Protein AF-A0A420H9B4-F1 (afdb_monomer_lite)

Radius of gyration: 35.91 Å; chains: 1; bounding box: 76×55×101 Å

Foldseek 3Di:
DDDDPPPPDDPDDPPPPPVPDDPLLADQDPVSLVVLVVVLVVQPDPPDDDDPVSVVSVVNSVRNVVNNVVVVVVVVVVVVVVVVVVVVVVVVVVVVPDDLDDDDDQDPVNVVVVVVCVVCVVVVVVVVVVVVVVVVVVVVVVVVVVVVVVVQLVCVVVVNDAFDWDDDVPDDIDGDPHD

Sequence (179 aa):
KIDERLAKSITPPPSEGLLSSSPINTPVTLRQIWKVGSSIESIVRPGVTLTPDTVRDINRFIKGGISNTAELIQVKRDLRRTKYAERIQKTRRALKNRPLKSGGVLTVAEGRKMVKQVEDQPVEKARRLVEVADLKLRNSYKRWFFGAAKEARKWRCKGKLSPAAVFEAGKECRLLKRF

pLDDT: mean 78.3, std 14.61, range [41.44, 96.5]

Organism: NCBI:txid212602

Structure (mmCIF, N/CA/C/O backbone):
data_AF-A0A420H9B4-F1
#
_entry.id   AF-A0A420H9B4-F1
#
loop_
_atom_site.group_PDB
_atom_site.id
_atom_site.type_symbol
_atom_site.label_atom_id
_atom_site.label_alt_id
_atom_site.label_comp_id
_atom_site.label_asym_id
_atom_site.label_entity_id
_atom_site.label_seq_id
_atom_site.pdbx_PDB_ins_code
_atom_site.Cartn_x
_atom_site.Cartn_y
_atom_site.Cartn_z
_atom_site.occupancy
_atom_site.B_iso_or_equiv
_atom_site.auth_seq_id
_atom_site.auth_comp_id
_atom_site.auth_asym_id
_atom_site.auth_atom_id
_atom_site.pdbx_PDB_model_num
ATOM 1 N N . LYS A 1 1 ? -17.628 12.819 -46.869 1.00 42.06 1 LYS A N 1
ATOM 2 C CA . LYS A 1 1 ? -16.179 13.065 -47.068 1.00 42.06 1 LYS A CA 1
ATOM 3 C C . LYS A 1 1 ? -15.479 12.953 -45.721 1.00 42.06 1 LYS A C 1
ATOM 5 O O . LYS A 1 1 ? -15.182 13.945 -45.072 1.00 42.06 1 LYS A O 1
ATOM 10 N N . ILE A 1 2 ? -15.347 11.717 -45.271 1.00 44.19 2 ILE A N 1
ATOM 11 C CA . ILE A 1 2 ? -14.467 11.280 -44.191 1.00 44.19 2 ILE A CA 1
ATOM 12 C C . ILE A 1 2 ? -13.375 10.532 -44.961 1.00 44.19 2 ILE A C 1
ATOM 14 O O . ILE A 1 2 ? -13.753 9.870 -45.921 1.00 44.19 2 ILE A O 1
ATOM 18 N N . ASP A 1 3 ? -12.098 10.768 -44.649 1.00 45.97 3 ASP A N 1
ATOM 19 C CA . ASP A 1 3 ? -10.927 9.912 -44.977 1.00 45.97 3 ASP A CA 1
ATOM 20 C C . ASP A 1 3 ? -9.642 10.692 -45.314 1.00 45.97 3 ASP A C 1
ATOM 22 O O . ASP A 1 3 ? -8.913 10.346 -46.232 1.00 45.97 3 ASP A O 1
ATOM 26 N N . GLU A 1 4 ? -9.289 11.721 -44.533 1.00 50.66 4 GLU A N 1
ATOM 27 C CA . GLU A 1 4 ? -7.943 12.334 -44.632 1.00 50.66 4 GLU A CA 1
ATOM 28 C C . GLU A 1 4 ? -7.235 12.549 -43.280 1.00 50.66 4 GLU A C 1
ATOM 30 O O . GLU A 1 4 ? -6.197 13.201 -43.205 1.00 50.66 4 GLU A O 1
ATOM 35 N N . ARG A 1 5 ? -7.738 11.980 -42.173 1.00 48.19 5 ARG A N 1
ATOM 36 C CA . ARG A 1 5 ? -7.145 12.191 -40.829 1.00 48.19 5 ARG A CA 1
ATOM 37 C C . ARG A 1 5 ? -6.577 10.950 -40.132 1.00 48.19 5 ARG A C 1
ATOM 39 O O . ARG A 1 5 ? -6.242 11.035 -38.956 1.00 48.19 5 ARG A O 1
ATOM 46 N N . LEU A 1 6 ? -6.391 9.833 -40.838 1.00 49.16 6 LEU A N 1
ATOM 47 C CA . LEU A 1 6 ? -5.828 8.593 -40.267 1.00 49.16 6 LEU A CA 1
ATOM 48 C C . LEU A 1 6 ? -4.412 8.228 -40.753 1.00 49.16 6 LEU A C 1
ATOM 50 O O . LEU A 1 6 ? -3.916 7.155 -40.431 1.00 49.16 6 LEU A O 1
ATOM 54 N N . ALA A 1 7 ? -3.711 9.115 -41.464 1.00 47.78 7 ALA A N 1
ATOM 55 C CA . ALA A 1 7 ? -2.423 8.791 -42.092 1.00 47.78 7 ALA A CA 1
ATOM 56 C C . ALA A 1 7 ? -1.172 9.342 -41.368 1.00 47.78 7 ALA A C 1
ATOM 58 O O . ALA A 1 7 ? -0.172 9.634 -42.019 1.00 47.78 7 ALA A O 1
ATOM 59 N N . LYS A 1 8 ? -1.187 9.519 -40.037 1.00 54.16 8 LYS A N 1
ATOM 60 C CA . LYS A 1 8 ? 0.014 9.936 -39.272 1.00 54.16 8 LYS A CA 1
ATOM 61 C C . LYS A 1 8 ? 0.135 9.255 -37.903 1.00 54.16 8 LYS A C 1
ATOM 63 O O . LYS A 1 8 ? 0.148 9.910 -36.869 1.00 54.16 8 LYS A O 1
ATOM 68 N N . SER A 1 9 ? 0.273 7.932 -37.903 1.00 52.03 9 SER A N 1
ATOM 69 C CA . SER A 1 9 ? 1.010 7.208 -36.855 1.00 52.03 9 SER A CA 1
ATOM 70 C C . SER A 1 9 ? 1.470 5.852 -37.390 1.00 52.03 9 SER A C 1
ATOM 72 O O . SER A 1 9 ? 1.011 4.800 -36.954 1.00 52.03 9 SER A O 1
ATOM 74 N N . ILE A 1 10 ? 2.355 5.872 -38.381 1.00 49.91 10 ILE A N 1
ATOM 75 C CA . ILE A 1 10 ? 3.109 4.679 -38.757 1.00 49.91 10 ILE A CA 1
ATOM 76 C C . ILE A 1 10 ? 4.481 4.870 -38.126 1.00 49.91 10 ILE A C 1
ATOM 78 O O . ILE A 1 10 ? 5.348 5.542 -38.679 1.00 49.91 10 ILE A O 1
ATOM 82 N N . THR A 1 11 ? 4.656 4.347 -36.914 1.00 51.22 11 THR A N 1
ATOM 83 C CA . THR A 1 11 ? 5.992 3.950 -36.465 1.00 51.22 11 THR A CA 1
ATOM 84 C C . THR A 1 11 ? 6.566 3.080 -37.583 1.00 51.22 11 THR A C 1
ATOM 86 O O . THR A 1 11 ? 5.881 2.136 -37.987 1.00 51.22 11 THR A O 1
ATOM 89 N N . PRO A 1 12 ? 7.747 3.398 -38.142 1.00 55.12 12 PRO A N 1
ATOM 90 C CA . PRO A 1 12 ? 8.303 2.583 -39.210 1.00 55.12 12 PRO A CA 1
ATOM 91 C C . PRO A 1 12 ? 8.410 1.130 -38.716 1.00 55.12 12 PRO A C 1
ATOM 93 O O . PRO A 1 12 ? 8.758 0.921 -37.545 1.00 55.12 12 PRO A O 1
ATOM 96 N N . PRO A 1 13 ? 8.083 0.129 -39.554 1.00 53.06 13 PRO A N 1
ATOM 97 C CA . PRO A 1 13 ? 8.352 -1.261 -39.211 1.00 53.06 13 PRO A CA 1
ATOM 98 C C . PRO A 1 13 ? 9.852 -1.403 -38.905 1.00 53.06 13 PRO A C 1
ATOM 100 O O . PRO A 1 13 ? 10.661 -0.665 -39.481 1.00 53.06 13 PRO A O 1
ATOM 103 N N . PRO A 1 14 ? 10.248 -2.293 -37.977 1.00 46.28 14 PRO A N 1
ATOM 104 C CA . PRO A 1 14 ? 11.659 -2.502 -37.691 1.00 46.28 14 PRO A CA 1
ATOM 105 C C . PRO A 1 14 ? 12.347 -2.889 -39.001 1.00 46.28 14 PRO A C 1
ATOM 107 O O . PRO A 1 14 ? 11.968 -3.867 -39.637 1.00 46.28 14 PRO A O 1
ATOM 110 N N . SER A 1 15 ? 13.310 -2.075 -39.433 1.00 43.94 15 SER A N 1
ATOM 111 C CA . SER A 1 15 ? 14.078 -2.326 -40.649 1.00 43.94 15 SER A CA 1
ATOM 112 C C . SER A 1 15 ? 14.732 -3.705 -40.552 1.00 43.94 15 SER A C 1
ATOM 114 O O . SER A 1 15 ? 15.594 -3.929 -39.699 1.00 43.94 15 SER A O 1
ATOM 116 N N . GLU A 1 16 ? 14.329 -4.626 -41.429 1.00 50.16 16 GLU A N 1
ATOM 117 C CA . GLU A 1 16 ? 14.881 -5.986 -41.522 1.00 50.16 16 GLU A CA 1
ATOM 118 C C . GLU A 1 16 ? 16.383 -5.989 -41.891 1.00 50.16 16 GLU A C 1
ATOM 120 O O . GLU A 1 16 ? 17.055 -7.009 -41.767 1.00 50.16 16 GLU A O 1
ATOM 125 N N . GLY A 1 17 ? 16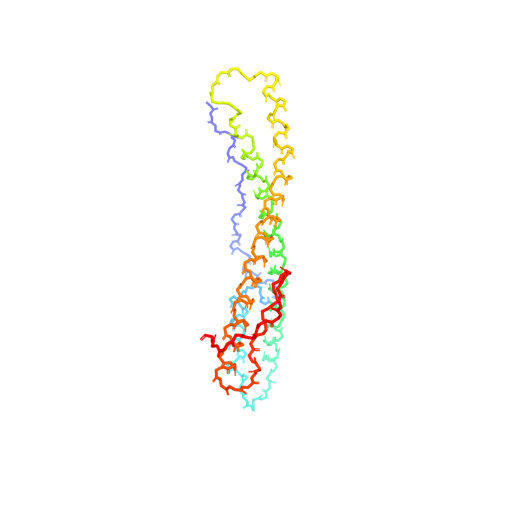.948 -4.829 -42.259 1.00 41.47 17 GLY A N 1
ATOM 126 C CA . GLY A 1 17 ? 18.368 -4.630 -42.572 1.00 41.47 17 GLY A CA 1
ATOM 127 C C . GLY A 1 17 ? 19.275 -4.245 -41.394 1.00 41.47 17 GLY A C 1
ATOM 128 O O . GLY A 1 17 ? 20.479 -4.092 -41.582 1.00 41.47 17 GLY A O 1
ATOM 129 N N . LEU A 1 18 ? 18.753 -4.102 -40.170 1.00 42.66 18 LEU A N 1
ATOM 130 C CA . LEU A 1 18 ? 19.550 -3.758 -38.975 1.00 42.66 18 LEU A CA 1
ATOM 131 C C . LEU A 1 18 ? 20.088 -4.980 -38.204 1.00 42.66 18 LEU A C 1
ATOM 133 O O . LEU A 1 18 ? 20.538 -4.856 -37.067 1.00 42.66 18 LEU A O 1
ATOM 137 N N . LEU A 1 19 ? 20.107 -6.159 -38.836 1.00 42.59 19 LEU A N 1
ATOM 138 C CA . LEU A 1 19 ? 20.853 -7.325 -38.344 1.00 42.59 19 LEU A CA 1
ATOM 139 C C . LEU A 1 19 ? 22.358 -7.252 -38.649 1.00 42.59 19 LEU A C 1
ATOM 141 O O . LEU A 1 19 ? 23.093 -8.178 -38.307 1.00 42.59 19 LEU A O 1
ATOM 145 N N . SER A 1 20 ? 22.845 -6.152 -39.234 1.00 41.44 20 SER A N 1
ATOM 146 C CA . SER A 1 20 ? 24.269 -5.829 -39.177 1.00 41.44 20 SER A CA 1
ATOM 147 C C . SER A 1 20 ? 24.612 -5.479 -37.735 1.00 41.44 20 SER A C 1
ATOM 149 O O . SER A 1 20 ? 24.421 -4.349 -37.284 1.00 41.44 20 SER A O 1
ATOM 151 N N . SER A 1 21 ? 25.077 -6.491 -37.004 1.00 43.09 21 SER A N 1
ATOM 152 C CA . SER A 1 21 ? 25.630 -6.378 -35.663 1.00 43.09 21 SER A CA 1
ATOM 153 C C . SER A 1 21 ? 26.486 -5.122 -35.556 1.00 43.09 21 SER A C 1
ATOM 155 O O . SER A 1 21 ? 27.549 -5.025 -36.171 1.00 43.09 21 SER A O 1
ATOM 157 N N . SER A 1 22 ? 26.028 -4.170 -34.751 1.00 44.12 22 SER A N 1
ATOM 158 C CA . SER A 1 22 ? 26.912 -3.160 -34.188 1.00 44.12 22 SER A CA 1
ATOM 159 C C . SER A 1 22 ? 28.172 -3.862 -33.642 1.00 44.12 22 SER A C 1
ATOM 161 O O . SER A 1 22 ? 28.035 -4.942 -33.057 1.00 44.12 22 SER A O 1
ATOM 163 N N . PRO A 1 23 ? 29.384 -3.281 -33.756 1.00 51.44 23 PRO A N 1
ATOM 164 C CA . PRO A 1 23 ? 30.616 -3.850 -33.193 1.00 51.44 23 PRO A CA 1
ATOM 165 C C . PRO A 1 23 ? 30.599 -3.927 -31.655 1.00 51.44 23 PRO A C 1
ATOM 167 O O . PRO A 1 23 ? 31.603 -4.239 -31.013 1.00 51.44 23 PRO A O 1
ATOM 170 N N . ILE A 1 24 ? 29.460 -3.626 -31.033 1.00 54.03 24 ILE A N 1
ATOM 171 C CA . ILE A 1 24 ? 29.201 -3.836 -29.622 1.00 54.03 24 ILE A CA 1
ATOM 172 C C . ILE A 1 24 ? 29.123 -5.344 -29.382 1.00 54.03 24 ILE A C 1
ATOM 174 O O . ILE A 1 24 ? 28.087 -5.993 -29.490 1.00 54.03 24 ILE A O 1
ATOM 178 N N . ASN A 1 25 ? 30.266 -5.898 -28.995 1.00 62.41 25 ASN A N 1
ATOM 179 C CA . ASN A 1 25 ? 30.420 -7.290 -28.594 1.00 62.41 25 ASN A CA 1
ATOM 180 C C . ASN A 1 25 ? 29.668 -7.613 -27.283 1.00 62.41 25 ASN A C 1
ATOM 182 O O . ASN A 1 25 ? 29.778 -8.714 -26.772 1.00 62.41 25 ASN A O 1
ATOM 186 N N . THR A 1 26 ? 28.904 -6.687 -26.704 1.00 72.88 26 THR A N 1
ATOM 187 C CA . THR A 1 26 ? 28.193 -6.853 -25.428 1.00 72.88 26 THR A CA 1
ATOM 188 C C . THR A 1 26 ? 26.784 -7.422 -25.660 1.00 72.88 26 THR A C 1
ATOM 190 O O . THR A 1 26 ? 26.056 -6.891 -26.495 1.00 72.88 26 THR A O 1
ATOM 193 N N . PRO A 1 27 ? 26.357 -8.490 -24.960 1.00 71.94 27 PRO A N 1
ATOM 194 C CA . PRO A 1 27 ? 25.018 -9.035 -25.104 1.00 71.94 27 PRO A CA 1
ATOM 195 C C . PRO A 1 27 ? 24.008 -8.091 -24.446 1.00 71.94 27 PRO A C 1
ATOM 197 O O . PRO A 1 27 ? 24.1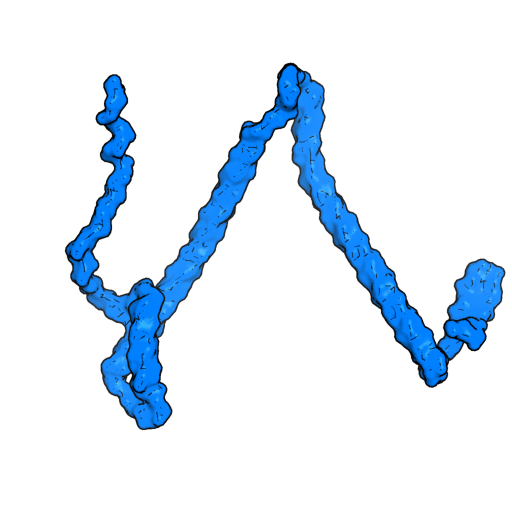66 -7.720 -23.286 1.00 71.94 27 PRO A O 1
ATOM 200 N N . VAL A 1 28 ? 22.976 -7.711 -25.198 1.00 74.25 28 VAL A N 1
ATOM 201 C CA . VAL A 1 28 ? 21.996 -6.677 -24.810 1.00 74.25 28 VAL A CA 1
ATOM 202 C C . VAL A 1 28 ? 20.650 -7.261 -24.376 1.00 74.25 28 VAL A C 1
ATOM 204 O O . VAL A 1 28 ? 19.828 -6.572 -23.793 1.00 74.25 28 VAL A O 1
ATOM 207 N N . THR A 1 29 ? 20.412 -8.553 -24.621 1.00 71.12 29 THR A N 1
ATOM 208 C CA . THR A 1 29 ? 19.176 -9.237 -24.203 1.00 71.12 29 THR A CA 1
ATOM 209 C C . THR A 1 29 ? 19.451 -10.335 -23.182 1.00 71.12 29 THR A C 1
ATOM 211 O O . THR A 1 29 ? 20.496 -10.989 -23.221 1.00 71.12 29 THR A O 1
ATOM 214 N N . LEU A 1 30 ? 18.469 -10.618 -22.314 1.00 69.06 30 LEU A N 1
ATOM 215 C CA . LEU A 1 30 ? 18.542 -11.710 -21.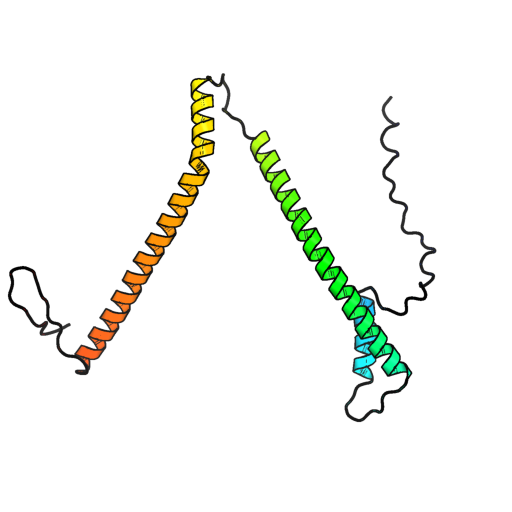331 1.00 69.06 30 LEU A CA 1
ATOM 216 C C . LEU A 1 30 ? 18.889 -13.055 -21.990 1.00 69.06 30 LEU A C 1
ATOM 218 O O . LEU A 1 30 ? 19.702 -13.809 -21.468 1.00 69.06 30 LEU A O 1
ATOM 222 N N . ARG A 1 31 ? 18.321 -13.331 -23.172 1.00 70.94 31 ARG A N 1
ATOM 223 C CA . ARG A 1 31 ? 18.575 -14.561 -23.936 1.00 70.94 31 ARG A CA 1
ATOM 224 C C . ARG A 1 31 ? 20.030 -14.670 -24.399 1.00 70.94 31 ARG A C 1
ATOM 226 O O . ARG A 1 31 ? 20.604 -15.753 -24.351 1.00 70.94 31 ARG A O 1
ATOM 233 N N . GLN A 1 32 ? 20.629 -13.564 -24.844 1.00 75.25 32 GLN A N 1
ATOM 234 C CA . GLN A 1 32 ? 22.039 -13.533 -25.242 1.00 75.25 32 GLN A CA 1
ATOM 235 C C . GLN A 1 32 ? 22.965 -13.678 -24.030 1.00 75.25 32 GLN A C 1
ATOM 237 O O . GLN A 1 32 ? 23.933 -14.426 -24.107 1.00 75.25 32 GLN A O 1
ATOM 242 N N . ILE A 1 33 ? 22.649 -13.018 -22.911 1.00 78.44 33 ILE A N 1
ATOM 243 C CA . ILE A 1 33 ? 23.394 -13.155 -21.650 1.00 78.44 33 ILE A CA 1
ATOM 244 C C . ILE A 1 33 ? 23.348 -14.606 -21.170 1.00 78.44 33 ILE A C 1
ATOM 246 O O . ILE A 1 33 ? 24.389 -15.174 -20.864 1.00 78.44 33 ILE A O 1
ATOM 250 N N . TRP A 1 34 ? 22.167 -15.228 -21.176 1.00 76.62 34 TRP A N 1
ATOM 251 C CA . TRP A 1 34 ? 21.997 -16.628 -20.792 1.00 76.62 34 TRP A CA 1
ATOM 252 C C . TRP A 1 34 ? 22.818 -17.566 -21.680 1.00 76.62 34 TRP A C 1
ATOM 254 O O . TRP A 1 34 ? 23.555 -18.394 -21.163 1.00 76.62 34 TRP A O 1
ATOM 264 N N . LYS A 1 35 ? 22.793 -17.368 -23.006 1.00 77.75 35 LYS A N 1
ATOM 265 C CA . LYS A 1 35 ? 23.599 -18.160 -23.946 1.00 77.75 35 LYS A CA 1
ATOM 266 C C . LYS A 1 35 ? 25.102 -18.062 -23.655 1.00 77.75 35 LYS A C 1
ATOM 268 O O . LYS A 1 35 ? 25.773 -19.085 -23.642 1.00 77.75 35 LYS A O 1
ATOM 273 N N . VAL A 1 36 ? 25.625 -16.855 -23.415 1.00 78.25 36 VAL A N 1
ATOM 274 C CA . VAL A 1 36 ? 27.050 -16.667 -23.079 1.00 78.25 36 VAL A CA 1
ATOM 275 C C . VAL A 1 36 ? 27.368 -17.260 -21.699 1.00 78.25 36 VAL A C 1
ATOM 277 O O . VAL A 1 36 ? 28.393 -17.914 -21.544 1.00 78.25 36 VAL A O 1
ATOM 280 N N . GLY A 1 37 ? 26.473 -17.105 -20.720 1.00 73.44 37 GLY A N 1
ATOM 281 C CA . GLY A 1 37 ? 26.608 -17.694 -19.384 1.00 73.44 37 GLY A CA 1
ATOM 282 C C . GLY A 1 37 ? 26.679 -19.221 -19.409 1.00 73.44 37 GLY A C 1
ATOM 283 O O . GLY A 1 37 ? 27.588 -19.795 -18.820 1.00 73.44 37 GLY A O 1
ATOM 284 N N . SER A 1 38 ? 25.788 -19.875 -20.158 1.00 75.94 38 SER A N 1
ATOM 285 C CA . SER A 1 38 ? 25.798 -21.333 -20.330 1.00 75.94 38 SER A CA 1
ATOM 286 C C . SER A 1 38 ? 27.062 -21.832 -21.037 1.00 75.94 38 SER A C 1
ATOM 288 O O . SER A 1 38 ? 27.584 -22.887 -20.678 1.00 75.94 38 SER A O 1
ATOM 290 N N . SER A 1 39 ? 27.600 -21.072 -22.000 1.00 75.62 39 SER A N 1
ATOM 291 C CA . SER A 1 39 ? 28.895 -21.392 -22.615 1.00 75.62 39 SER A CA 1
ATOM 292 C C . SER A 1 39 ? 30.035 -21.345 -21.593 1.00 75.62 39 SER A C 1
ATOM 294 O O . SER A 1 39 ? 30.849 -22.264 -21.557 1.00 75.62 39 SER A O 1
ATOM 296 N N . ILE A 1 40 ? 30.070 -20.333 -20.720 1.00 74.94 40 ILE A N 1
ATOM 297 C CA . ILE A 1 40 ? 31.080 -20.219 -19.652 1.00 74.94 40 ILE A CA 1
ATOM 298 C C . ILE A 1 40 ? 30.959 -21.383 -18.663 1.00 74.94 40 ILE A C 1
ATOM 300 O O . ILE A 1 40 ? 31.953 -22.040 -18.364 1.00 74.94 40 ILE A O 1
ATOM 304 N N . GLU A 1 41 ? 29.748 -21.665 -18.181 1.00 70.75 41 GLU A N 1
ATOM 305 C CA . GLU A 1 41 ? 29.476 -22.732 -17.210 1.00 70.75 41 GLU A CA 1
ATOM 306 C C . GLU A 1 41 ? 29.910 -24.111 -17.728 1.00 70.75 41 GLU A C 1
ATOM 308 O O . GLU A 1 41 ? 30.451 -24.920 -16.976 1.00 70.75 41 GLU A O 1
ATOM 313 N N . SER A 1 42 ? 29.757 -24.361 -19.033 1.00 71.94 42 SER A N 1
ATOM 314 C CA . SER A 1 42 ? 30.193 -25.618 -19.649 1.00 71.94 42 SER A CA 1
ATOM 315 C C . SER A 1 42 ? 31.717 -25.823 -19.645 1.00 71.94 42 SER A C 1
ATOM 317 O O . SER A 1 42 ? 32.170 -26.970 -19.659 1.00 71.94 42 SER A O 1
ATOM 319 N N . ILE A 1 43 ? 32.498 -24.735 -19.588 1.00 69.25 43 ILE A N 1
ATOM 320 C CA . ILE A 1 43 ? 33.965 -24.746 -19.707 1.00 69.25 43 ILE A CA 1
ATOM 321 C C . ILE A 1 43 ? 34.651 -24.610 -18.337 1.00 69.25 43 ILE A C 1
ATOM 323 O O . ILE A 1 43 ? 35.706 -25.204 -18.111 1.00 69.25 43 ILE A O 1
ATOM 327 N N . VAL A 1 44 ? 34.044 -23.886 -17.392 1.00 63.47 44 VAL A N 1
ATOM 328 C CA . VAL A 1 44 ? 34.567 -23.682 -16.029 1.00 63.47 44 VAL A CA 1
ATOM 329 C C . VAL A 1 44 ? 34.224 -24.890 -15.143 1.00 63.47 44 VAL A C 1
ATOM 331 O O . VAL A 1 44 ? 33.444 -24.808 -14.199 1.00 63.47 44 VAL A O 1
ATOM 334 N N . ARG A 1 45 ? 34.810 -26.053 -15.446 1.00 64.62 45 ARG A N 1
ATOM 335 C CA . ARG A 1 45 ? 34.908 -27.170 -14.490 1.00 64.62 45 ARG A CA 1
ATOM 336 C C . ARG A 1 45 ? 36.178 -26.997 -13.641 1.00 64.62 45 ARG A C 1
ATOM 338 O O . ARG A 1 45 ? 37.165 -26.456 -14.146 1.00 64.62 45 ARG A O 1
ATOM 345 N N . PRO A 1 46 ? 36.193 -27.426 -12.366 1.00 55.94 46 PRO A N 1
ATOM 346 C CA . PRO A 1 46 ? 37.362 -27.258 -11.503 1.00 55.94 46 PRO A CA 1
ATOM 347 C C . PRO A 1 46 ? 38.586 -27.970 -12.104 1.00 55.94 46 PRO A C 1
ATOM 349 O O . PRO A 1 46 ? 38.538 -29.171 -12.354 1.00 55.94 46 PRO A O 1
ATOM 352 N N . GLY A 1 47 ? 39.668 -27.217 -12.347 1.00 59.53 47 GLY A N 1
ATOM 353 C CA . GLY A 1 47 ? 40.950 -27.732 -12.857 1.00 59.53 47 GLY A CA 1
ATOM 354 C C . GLY A 1 47 ? 41.324 -27.347 -14.297 1.00 59.53 47 GLY A C 1
ATOM 355 O O . GLY A 1 47 ? 42.398 -27.730 -14.748 1.00 59.53 47 GLY A O 1
ATOM 356 N N . VAL A 1 48 ? 40.490 -26.592 -15.022 1.00 64.25 48 VAL A N 1
ATOM 357 C CA . VAL A 1 48 ? 40.762 -26.189 -16.419 1.00 64.25 48 VAL A CA 1
ATOM 358 C C . VAL A 1 48 ? 41.418 -24.804 -16.485 1.00 64.25 48 VAL A C 1
ATOM 360 O O . VAL A 1 48 ? 40.935 -23.847 -15.879 1.00 64.25 48 VAL A O 1
ATOM 363 N N . THR A 1 49 ? 42.514 -24.678 -17.241 1.00 70.56 49 THR A N 1
ATOM 364 C CA . THR A 1 49 ? 43.160 -23.392 -17.545 1.00 70.56 49 THR A CA 1
ATOM 365 C C . THR A 1 49 ? 42.286 -22.556 -18.485 1.00 70.56 49 THR A C 1
ATOM 367 O O . THR A 1 49 ? 41.829 -23.028 -19.524 1.00 70.56 49 THR A O 1
ATOM 370 N N . LEU A 1 50 ? 42.035 -21.295 -18.118 1.00 73.38 50 LEU A N 1
ATOM 371 C CA . LEU A 1 50 ? 41.188 -20.389 -18.899 1.00 73.38 50 LEU A CA 1
ATOM 372 C C . LEU A 1 50 ? 41.855 -20.049 -20.239 1.00 73.38 50 LEU A C 1
ATOM 374 O O . LEU A 1 50 ? 42.930 -19.452 -20.277 1.00 73.38 50 LEU A O 1
ATOM 378 N N . THR A 1 51 ? 41.201 -20.395 -21.347 1.00 80.50 51 THR A N 1
ATOM 379 C CA . THR A 1 51 ? 41.635 -19.997 -22.691 1.00 80.50 51 THR A CA 1
ATOM 380 C C . THR A 1 51 ? 41.288 -18.524 -22.960 1.00 80.50 51 THR A C 1
ATOM 382 O O . THR A 1 51 ? 40.312 -18.011 -22.401 1.00 80.50 51 THR A O 1
ATOM 385 N N . PRO A 1 52 ? 42.008 -17.816 -23.848 1.00 79.44 52 PRO A N 1
ATOM 386 C CA . PRO A 1 52 ? 41.700 -16.421 -24.188 1.00 79.44 52 PRO A CA 1
ATOM 387 C C . PRO A 1 52 ? 40.250 -16.198 -24.651 1.00 79.44 52 PRO A C 1
ATOM 389 O O . PRO A 1 52 ? 39.644 -15.170 -24.341 1.00 79.44 52 PRO A O 1
ATOM 392 N N . ASP A 1 53 ? 39.662 -17.182 -25.335 1.00 77.94 53 ASP A N 1
ATOM 393 C CA . ASP A 1 53 ? 38.263 -17.148 -25.765 1.00 77.94 53 ASP A CA 1
ATOM 394 C C . ASP A 1 53 ? 37.287 -17.217 -24.583 1.00 77.94 53 ASP A C 1
ATOM 396 O O . ASP A 1 53 ? 36.340 -16.432 -24.533 1.00 77.94 53 ASP A O 1
ATOM 400 N N . THR A 1 54 ? 37.549 -18.063 -23.579 1.00 76.19 54 THR A N 1
ATOM 401 C CA . THR A 1 54 ? 36.722 -18.104 -22.357 1.00 76.19 54 THR A CA 1
ATOM 402 C C . THR A 1 54 ? 36.801 -16.807 -21.564 1.00 76.19 54 THR A C 1
ATOM 404 O O . THR A 1 54 ? 35.784 -16.318 -21.081 1.00 76.19 54 THR A O 1
ATOM 407 N N . VAL A 1 55 ? 37.981 -16.186 -21.484 1.00 77.31 55 VAL A N 1
ATOM 408 C CA . VAL A 1 55 ? 38.153 -14.871 -20.848 1.00 77.31 55 VAL A CA 1
ATOM 409 C C . VAL A 1 55 ? 37.366 -13.795 -21.601 1.00 77.31 55 VAL A C 1
ATOM 411 O O . VAL A 1 55 ? 36.754 -12.918 -20.981 1.00 77.31 55 VAL A O 1
ATOM 414 N N . ARG A 1 56 ? 37.331 -13.857 -22.938 1.00 80.62 56 ARG A N 1
ATOM 415 C CA . ARG A 1 56 ? 36.507 -12.964 -23.764 1.00 80.62 56 ARG A CA 1
ATOM 416 C C . ARG A 1 56 ? 35.017 -13.180 -23.506 1.00 80.62 56 ARG A C 1
ATOM 418 O O . ARG A 1 56 ? 34.297 -12.195 -23.352 1.00 80.62 56 ARG A O 1
ATOM 425 N N . ASP A 1 57 ? 34.569 -14.426 -23.408 1.00 77.75 57 ASP A N 1
ATOM 426 C CA . ASP A 1 57 ? 33.166 -14.760 -23.153 1.00 77.75 57 ASP A CA 1
ATOM 427 C C . ASP A 1 57 ? 32.728 -14.357 -21.740 1.00 77.75 57 ASP A C 1
ATOM 429 O O . ASP A 1 57 ? 31.664 -13.760 -21.578 1.00 77.75 57 ASP A O 1
ATOM 433 N N . ILE A 1 58 ? 33.579 -14.547 -20.728 1.00 80.62 58 ILE A N 1
ATOM 434 C CA . ILE A 1 58 ? 33.356 -14.053 -19.359 1.00 80.62 58 ILE A CA 1
ATOM 435 C C . ILE A 1 58 ? 33.228 -12.530 -19.349 1.00 80.62 58 ILE A C 1
ATOM 437 O O . ILE A 1 58 ? 32.258 -11.987 -18.819 1.00 80.62 58 ILE A O 1
ATOM 441 N N . ASN A 1 59 ? 34.155 -11.817 -19.989 1.00 77.25 59 ASN A N 1
ATOM 442 C CA . ASN A 1 59 ? 34.085 -10.359 -20.088 1.00 77.25 59 ASN A CA 1
ATOM 443 C C . ASN A 1 59 ? 32.832 -9.890 -20.835 1.00 77.25 59 ASN A C 1
ATOM 445 O O . ASN A 1 59 ? 32.213 -8.892 -20.459 1.00 77.25 59 ASN A O 1
ATOM 449 N N . ARG A 1 60 ? 32.437 -10.615 -21.883 1.00 79.88 60 ARG A N 1
ATOM 450 C CA . ARG A 1 60 ? 31.216 -10.369 -22.648 1.00 79.88 60 ARG A CA 1
ATOM 451 C C . ARG A 1 60 ? 29.974 -10.544 -21.775 1.00 79.88 60 ARG A C 1
ATOM 453 O O . ARG A 1 60 ? 29.106 -9.672 -21.768 1.00 79.88 60 ARG A O 1
ATOM 460 N N . PHE A 1 61 ? 29.915 -11.623 -21.003 1.00 81.88 61 PHE A N 1
ATOM 461 C CA . PHE A 1 61 ? 28.841 -11.900 -20.057 1.00 81.88 61 PHE A CA 1
ATOM 462 C C . PHE A 1 61 ? 28.737 -10.823 -18.975 1.00 81.88 61 PHE A C 1
ATOM 464 O O . PHE A 1 61 ? 27.655 -10.277 -18.772 1.00 81.88 61 PHE A O 1
ATOM 471 N N . ILE A 1 62 ? 29.856 -10.456 -18.342 1.00 80.25 62 ILE A N 1
ATOM 472 C CA . ILE A 1 62 ? 29.904 -9.420 -17.300 1.00 80.25 62 ILE A CA 1
ATOM 473 C C . ILE A 1 62 ? 29.407 -8.081 -17.854 1.00 80.25 62 ILE A C 1
ATOM 475 O O . ILE A 1 62 ? 28.508 -7.469 -17.275 1.00 80.25 62 ILE A O 1
ATOM 479 N N . LYS A 1 63 ? 29.926 -7.641 -19.008 1.00 78.12 63 LYS A N 1
ATOM 480 C CA . LYS A 1 63 ? 29.511 -6.375 -19.633 1.00 78.12 63 LYS A CA 1
ATOM 481 C C . LYS A 1 63 ? 28.017 -6.365 -19.974 1.00 78.12 63 LYS A C 1
ATOM 483 O O . LYS A 1 63 ? 27.350 -5.360 -19.736 1.00 78.12 63 LYS A O 1
ATOM 488 N N . GLY A 1 64 ? 27.475 -7.472 -20.485 1.00 82.94 64 GLY A N 1
ATOM 489 C CA . GLY A 1 64 ? 26.053 -7.555 -20.833 1.00 82.94 64 GLY A CA 1
ATOM 490 C C . GLY A 1 64 ? 25.134 -7.656 -19.627 1.00 82.94 64 GLY A C 1
ATOM 491 O O . GLY A 1 64 ? 24.105 -6.987 -19.579 1.00 82.94 64 GLY A O 1
ATOM 492 N N . GLY A 1 65 ? 25.537 -8.419 -18.609 1.00 83.06 65 GLY A N 1
ATOM 493 C CA . GLY A 1 65 ? 24.838 -8.485 -17.329 1.00 83.06 65 GLY A CA 1
ATOM 494 C C . GLY A 1 65 ? 24.727 -7.111 -16.664 1.00 83.06 65 GLY A C 1
ATOM 495 O O . GLY A 1 65 ? 23.644 -6.737 -16.207 1.00 83.06 65 GLY A O 1
ATOM 496 N N . ILE A 1 66 ? 25.808 -6.324 -16.679 1.00 77.31 66 ILE A N 1
ATOM 497 C CA . ILE A 1 66 ? 25.818 -4.949 -16.161 1.00 77.31 66 ILE A CA 1
ATOM 498 C C . ILE A 1 66 ? 24.891 -4.040 -16.982 1.00 77.31 66 ILE A C 1
ATOM 500 O O . ILE A 1 66 ? 24.067 -3.345 -16.386 1.00 77.31 66 ILE A O 1
ATOM 504 N N . SER A 1 67 ? 24.965 -4.076 -18.320 1.00 79.56 67 SER A N 1
ATOM 505 C CA . SER A 1 67 ? 24.098 -3.262 -19.194 1.00 79.56 67 SER A CA 1
ATOM 506 C C . SER A 1 67 ? 22.615 -3.560 -18.964 1.00 79.56 67 SER A C 1
ATOM 508 O O . SER A 1 67 ? 21.835 -2.656 -18.675 1.00 79.56 67 SER A O 1
ATOM 510 N N . ASN A 1 68 ? 22.235 -4.841 -18.981 1.00 84.19 68 ASN A N 1
ATOM 511 C CA . ASN A 1 68 ? 20.850 -5.268 -18.782 1.00 84.19 68 ASN A CA 1
ATOM 512 C C . ASN A 1 68 ? 20.339 -4.910 -17.375 1.00 84.19 68 ASN A C 1
ATOM 514 O O . ASN A 1 68 ? 19.211 -4.456 -17.207 1.00 84.19 68 ASN A O 1
ATOM 518 N N . THR A 1 69 ? 21.177 -5.039 -16.342 1.00 78.06 69 THR A N 1
ATOM 519 C CA . THR A 1 69 ? 20.796 -4.628 -14.980 1.00 78.06 69 THR A CA 1
ATOM 520 C C . THR A 1 69 ? 20.574 -3.117 -14.890 1.00 78.06 69 THR A C 1
ATOM 522 O O . THR A 1 69 ? 19.604 -2.670 -14.273 1.00 78.06 69 THR A O 1
ATOM 525 N N . ALA A 1 70 ? 21.440 -2.319 -15.521 1.00 76.56 70 ALA A N 1
ATOM 526 C CA . ALA A 1 70 ? 21.299 -0.867 -15.565 1.00 76.56 70 ALA A CA 1
ATOM 527 C C . ALA A 1 70 ? 20.008 -0.444 -16.289 1.00 76.56 70 ALA A C 1
ATOM 529 O O . ALA A 1 70 ? 19.258 0.386 -15.763 1.00 76.56 70 ALA A O 1
ATOM 530 N N . GLU A 1 71 ? 19.699 -1.070 -17.426 1.00 82.50 71 GLU A N 1
ATOM 531 C CA . GLU A 1 71 ? 18.454 -0.862 -18.173 1.00 82.50 71 GLU A CA 1
ATOM 532 C C . GLU A 1 71 ? 17.225 -1.258 -17.349 1.00 82.50 71 GLU A C 1
ATOM 534 O O . GLU A 1 71 ? 16.292 -0.468 -17.210 1.00 82.50 71 GLU A O 1
ATOM 539 N N . LEU A 1 72 ? 17.230 -2.426 -16.701 1.00 84.56 72 LEU A N 1
ATOM 540 C CA . LEU A 1 72 ? 16.122 -2.868 -15.848 1.00 84.56 72 LEU A CA 1
ATOM 541 C C . LEU A 1 72 ? 15.864 -1.909 -14.680 1.00 84.56 72 LEU A C 1
ATOM 543 O O . LEU A 1 72 ? 14.710 -1.655 -14.323 1.00 84.56 72 LEU A O 1
ATOM 547 N N . ILE A 1 73 ? 16.917 -1.347 -14.080 1.00 77.88 73 ILE A N 1
ATOM 548 C CA . ILE A 1 73 ? 16.780 -0.336 -13.027 1.00 77.88 73 ILE A CA 1
ATOM 549 C C . ILE A 1 73 ? 16.125 0.937 -13.583 1.00 77.88 73 ILE A C 1
ATOM 551 O O . ILE A 1 73 ? 15.249 1.503 -12.919 1.00 77.88 73 ILE A O 1
ATOM 555 N N . GLN A 1 74 ? 16.511 1.385 -14.780 1.00 77.44 74 GLN A N 1
ATOM 556 C CA . GLN A 1 74 ? 15.904 2.542 -15.445 1.00 77.44 74 GLN A CA 1
ATOM 557 C C . GLN A 1 74 ? 14.435 2.273 -15.806 1.00 77.44 74 GLN A C 1
ATOM 559 O O . GLN A 1 74 ? 13.560 3.012 -15.353 1.00 77.44 74 GLN A O 1
ATOM 564 N N . VAL A 1 75 ? 14.136 1.148 -16.461 1.00 82.94 75 VAL A N 1
ATOM 565 C CA . VAL A 1 75 ? 12.769 0.716 -16.798 1.00 82.94 75 VAL A CA 1
ATOM 566 C C . VAL A 1 75 ? 11.900 0.612 -15.546 1.00 82.94 75 VAL A C 1
ATOM 568 O O . VAL A 1 75 ? 10.757 1.060 -15.541 1.00 82.94 75 VAL A O 1
ATOM 571 N N . LYS A 1 76 ? 12.426 0.089 -14.432 1.00 85.75 76 LYS A N 1
ATOM 572 C CA . LYS A 1 76 ? 11.696 0.043 -13.156 1.00 85.75 76 LYS A CA 1
ATOM 573 C C . LYS A 1 76 ? 11.368 1.441 -12.629 1.00 85.75 76 LYS A C 1
ATOM 575 O O . LYS A 1 76 ? 10.281 1.637 -12.076 1.00 85.75 76 LYS A O 1
ATOM 580 N N . ARG A 1 77 ? 12.283 2.409 -12.751 1.00 79.50 77 ARG A N 1
ATOM 581 C CA . ARG A 1 77 ? 12.033 3.809 -12.359 1.00 79.50 77 ARG A CA 1
ATOM 582 C C . ARG A 1 77 ? 10.977 4.448 -13.261 1.00 79.50 77 ARG A C 1
ATOM 584 O O . ARG A 1 77 ? 10.053 5.073 -12.740 1.00 79.50 77 ARG A O 1
ATOM 591 N N . ASP A 1 78 ? 11.043 4.224 -14.565 1.00 85.19 78 ASP A N 1
ATOM 592 C CA . ASP A 1 78 ? 10.081 4.788 -15.515 1.00 85.19 78 ASP A CA 1
ATOM 593 C C . ASP A 1 78 ? 8.704 4.125 -15.417 1.00 85.19 78 ASP A C 1
ATOM 595 O O . ASP A 1 78 ? 7.680 4.809 -15.440 1.00 85.19 78 ASP A O 1
ATOM 599 N N . LEU A 1 79 ? 8.644 2.820 -15.147 1.00 86.88 79 LEU A N 1
ATOM 600 C CA . LEU A 1 79 ? 7.395 2.121 -14.847 1.00 86.88 79 LEU A CA 1
ATOM 601 C C . LEU A 1 79 ? 6.735 2.667 -13.572 1.00 86.88 79 LEU A C 1
ATOM 603 O O . LEU A 1 79 ? 5.513 2.767 -13.485 1.00 86.88 79 LEU A O 1
ATOM 607 N N . ARG A 1 80 ? 7.525 3.048 -12.560 1.00 82.69 80 ARG A N 1
ATOM 608 C CA . ARG A 1 80 ? 6.985 3.710 -11.360 1.00 82.69 80 ARG A CA 1
ATOM 609 C C . ARG A 1 80 ? 6.392 5.076 -11.698 1.00 82.69 80 ARG A C 1
ATOM 611 O O . ARG A 1 80 ? 5.298 5.377 -11.223 1.00 82.69 80 ARG A O 1
ATOM 618 N N . ARG A 1 81 ? 7.073 5.876 -12.526 1.00 82.56 81 ARG A N 1
ATOM 619 C CA . ARG A 1 81 ? 6.582 7.190 -12.979 1.00 82.56 81 ARG A CA 1
ATOM 620 C C . ARG A 1 81 ? 5.294 7.065 -13.794 1.00 82.56 81 ARG A C 1
ATOM 622 O O . ARG A 1 81 ? 4.330 7.771 -13.510 1.00 82.56 81 ARG A O 1
ATOM 629 N N . THR A 1 82 ? 5.237 6.130 -14.741 1.00 88.94 82 THR A N 1
ATOM 630 C CA . THR A 1 82 ? 4.050 5.897 -15.583 1.00 88.94 82 THR A CA 1
ATOM 631 C C . THR A 1 82 ? 2.872 5.359 -14.778 1.00 88.94 82 THR A C 1
ATOM 633 O O . THR A 1 82 ? 1.780 5.907 -14.887 1.00 88.94 82 THR A O 1
ATOM 636 N N . LYS A 1 83 ? 3.076 4.379 -13.885 1.00 90.38 83 LYS A N 1
ATOM 637 C CA . LYS A 1 83 ? 2.013 3.891 -12.984 1.00 90.38 83 LYS A CA 1
ATOM 638 C C . LYS A 1 83 ? 1.482 4.985 -12.061 1.00 90.38 83 LYS A C 1
ATOM 640 O O . LYS A 1 83 ? 0.288 5.021 -11.763 1.00 90.38 83 LYS A O 1
ATOM 645 N N . TYR A 1 84 ? 2.353 5.876 -11.590 1.00 87.38 84 TYR A N 1
ATOM 646 C CA . TYR A 1 84 ? 1.936 7.030 -10.799 1.00 87.38 84 TYR A CA 1
ATOM 647 C C . TYR A 1 84 ? 1.090 8.004 -11.630 1.00 87.38 84 TYR A C 1
ATOM 649 O O . TYR A 1 84 ? -0.000 8.384 -11.199 1.00 87.38 84 TYR A O 1
ATOM 657 N N . ALA A 1 85 ? 1.536 8.340 -12.843 1.00 87.69 85 ALA A N 1
ATOM 658 C CA . ALA A 1 85 ? 0.787 9.187 -13.768 1.00 87.69 85 ALA A CA 1
ATOM 659 C C . ALA A 1 85 ? -0.574 8.573 -14.146 1.00 87.69 85 ALA A C 1
ATOM 661 O O . ALA A 1 85 ? -1.591 9.264 -14.111 1.00 87.69 85 ALA A O 1
ATOM 662 N N . GLU A 1 86 ? -0.623 7.268 -14.418 1.00 92.44 86 GLU A N 1
ATOM 663 C CA . GLU A 1 86 ? -1.856 6.528 -14.697 1.00 92.44 86 GLU A CA 1
ATOM 664 C C . GLU A 1 86 ? -2.815 6.582 -13.502 1.00 92.44 86 GLU A C 1
ATOM 666 O O . GLU A 1 86 ? -4.012 6.824 -13.667 1.00 92.44 86 GLU A O 1
ATOM 671 N N . ARG A 1 87 ? -2.299 6.418 -12.277 1.00 89.75 87 ARG A N 1
ATOM 672 C CA . ARG A 1 87 ? -3.103 6.542 -11.057 1.00 89.75 87 ARG A CA 1
ATOM 673 C C . ARG A 1 87 ? -3.689 7.946 -10.919 1.00 89.75 87 ARG A C 1
ATOM 675 O O . ARG A 1 87 ? -4.883 8.055 -10.660 1.00 89.75 87 ARG A O 1
ATOM 682 N N . ILE A 1 88 ? -2.896 8.997 -11.141 1.00 87.62 88 ILE A N 1
ATOM 683 C CA . ILE A 1 88 ? -3.388 10.387 -11.146 1.00 87.62 88 ILE A CA 1
ATOM 684 C C . ILE A 1 88 ? -4.451 10.586 -12.229 1.00 87.62 88 ILE A C 1
ATOM 686 O O . ILE A 1 88 ? -5.466 11.244 -12.008 1.00 87.62 88 ILE A O 1
ATOM 690 N N . GLN A 1 89 ? -4.247 10.027 -13.419 1.00 87.56 89 GLN A N 1
ATOM 691 C CA . GLN A 1 89 ? -5.213 10.156 -14.501 1.00 87.56 89 GLN A CA 1
ATOM 692 C C . GLN A 1 89 ? -6.532 9.453 -14.154 1.00 87.56 89 GLN A C 1
ATOM 694 O O . GLN A 1 89 ? -7.602 10.023 -14.369 1.00 87.56 89 GLN A O 1
ATOM 699 N N . LYS A 1 90 ? -6.470 8.250 -13.570 1.00 89.00 90 LYS A N 1
ATOM 700 C CA . LYS A 1 90 ? -7.645 7.515 -13.082 1.00 89.00 90 LYS A CA 1
ATOM 701 C C . LYS A 1 90 ? -8.382 8.288 -11.990 1.00 89.00 90 LYS A C 1
ATOM 703 O O . LYS A 1 90 ? -9.601 8.405 -12.076 1.00 89.00 90 LYS A O 1
ATOM 708 N N . THR A 1 91 ? -7.677 8.868 -11.015 1.00 85.50 91 THR A N 1
ATOM 709 C CA . THR A 1 91 ? -8.320 9.670 -9.961 1.00 85.50 91 THR A CA 1
ATOM 710 C C . THR A 1 91 ? -8.971 10.929 -10.526 1.00 85.50 91 THR A C 1
ATOM 712 O O . THR A 1 91 ? -10.121 11.207 -10.200 1.00 85.50 91 THR A O 1
ATOM 715 N N . ARG A 1 92 ? -8.305 11.648 -11.441 1.00 84.75 92 ARG A N 1
ATOM 716 C CA . ARG A 1 92 ? -8.889 12.811 -12.134 1.00 84.75 92 ARG A CA 1
ATOM 717 C C . ARG A 1 92 ? -10.157 12.446 -12.908 1.00 84.75 92 ARG A C 1
ATOM 719 O O . ARG A 1 92 ? -11.154 13.153 -12.804 1.00 84.75 92 ARG A O 1
ATOM 726 N N . ARG A 1 93 ? -10.141 11.337 -13.657 1.00 86.81 93 ARG A N 1
ATOM 727 C CA . ARG A 1 93 ? -11.320 10.844 -14.394 1.00 86.81 93 ARG A CA 1
ATOM 728 C C . ARG A 1 93 ? -12.461 10.471 -13.448 1.00 86.81 93 ARG A C 1
ATOM 730 O O . ARG A 1 93 ? -13.597 10.857 -13.699 1.00 86.81 93 ARG A O 1
ATOM 737 N N . ALA A 1 94 ? -12.157 9.777 -12.353 1.00 84.75 94 ALA A N 1
ATOM 738 C CA . ALA A 1 94 ? -13.149 9.398 -11.351 1.00 84.75 94 ALA A CA 1
ATOM 739 C C . ALA A 1 94 ? -13.791 10.619 -10.673 1.00 84.75 94 ALA A C 1
ATOM 741 O O . ALA A 1 94 ? -14.997 10.627 -10.452 1.00 84.75 94 ALA A O 1
ATOM 742 N N . LEU A 1 95 ? -13.007 11.664 -10.384 1.00 80.81 95 LEU A N 1
ATOM 743 C CA . LEU A 1 95 ? -13.521 12.916 -9.823 1.00 80.81 95 LEU A CA 1
ATOM 744 C C . LEU A 1 95 ? -14.398 13.679 -10.820 1.00 80.81 95 LEU A C 1
ATOM 746 O O . LEU A 1 95 ? -15.465 14.148 -10.443 1.00 80.81 95 LEU A O 1
ATOM 750 N N . LYS A 1 96 ? -13.979 13.773 -12.089 1.00 82.31 96 LYS A N 1
ATOM 751 C CA . LYS A 1 96 ? -14.738 14.480 -13.133 1.00 82.31 96 LYS A CA 1
ATOM 752 C C . LYS A 1 96 ? -16.076 13.804 -13.447 1.00 82.31 96 LYS A C 1
ATOM 754 O O . LYS A 1 96 ? -17.063 14.490 -13.674 1.00 82.31 96 LYS A O 1
ATOM 759 N N . ASN A 1 97 ? -16.103 12.473 -13.464 1.00 76.69 97 ASN A N 1
ATOM 760 C CA . ASN A 1 97 ? -17.277 11.698 -13.871 1.00 76.69 97 ASN A CA 1
ATOM 761 C C . ASN A 1 97 ? -18.211 11.354 -12.702 1.00 76.69 97 ASN A C 1
ATOM 763 O O . ASN A 1 97 ? -19.145 10.573 -12.876 1.00 76.69 97 ASN A O 1
ATOM 767 N N . ARG A 1 98 ? -17.962 11.890 -11.502 1.00 78.56 98 ARG A N 1
ATOM 768 C CA . ARG A 1 98 ? -18.836 11.660 -10.355 1.00 78.56 98 ARG A CA 1
ATOM 769 C C . ARG A 1 98 ? -20.077 12.552 -10.484 1.00 78.56 98 ARG A C 1
ATOM 771 O O . ARG A 1 98 ? -19.927 13.773 -10.437 1.00 78.56 98 ARG A O 1
ATOM 778 N N . PRO A 1 99 ? -21.292 11.989 -10.596 1.00 76.62 99 PRO A N 1
ATOM 779 C CA . PRO A 1 99 ? -22.500 12.801 -10.563 1.00 76.62 99 PRO A CA 1
ATOM 780 C C . PRO A 1 99 ? -22.609 13.491 -9.197 1.00 76.62 99 PRO A C 1
ATOM 782 O O . PRO A 1 99 ? -22.464 12.848 -8.155 1.00 76.62 99 PRO A O 1
ATOM 785 N N . LEU A 1 100 ? -22.831 14.808 -9.200 1.00 77.38 100 LEU A N 1
ATOM 786 C CA . LEU A 1 100 ? -22.965 15.601 -7.971 1.00 77.38 100 LEU A CA 1
ATOM 787 C C . LEU A 1 100 ? -24.288 15.305 -7.247 1.00 77.38 100 LEU A C 1
ATOM 789 O O . LEU A 1 100 ? -24.331 15.293 -6.020 1.00 77.38 100 LEU A O 1
ATOM 793 N N . LYS A 1 101 ? -25.350 15.029 -8.009 1.00 79.94 101 LYS A N 1
ATOM 794 C CA . LYS A 1 101 ? -26.692 14.676 -7.535 1.00 79.94 101 LYS A CA 1
ATOM 795 C C . LYS A 1 101 ? -27.367 13.793 -8.588 1.00 79.94 101 LYS A C 1
ATOM 797 O O . LYS A 1 101 ? -27.093 13.940 -9.779 1.00 79.94 101 LYS A O 1
ATOM 802 N N . SER A 1 102 ? -28.224 12.872 -8.159 1.00 76.12 102 SER A N 1
ATOM 803 C CA . SER A 1 102 ? -29.058 12.085 -9.072 1.00 76.12 102 SER A CA 1
ATOM 804 C C . SER A 1 102 ? -30.318 12.885 -9.403 1.00 76.12 102 SER A C 1
ATOM 806 O O . SER A 1 102 ? -31.275 12.860 -8.635 1.00 76.12 102 SER A O 1
ATOM 808 N N . GLY A 1 103 ? -30.298 13.623 -10.517 1.00 81.50 103 GLY A N 1
ATOM 809 C CA . GLY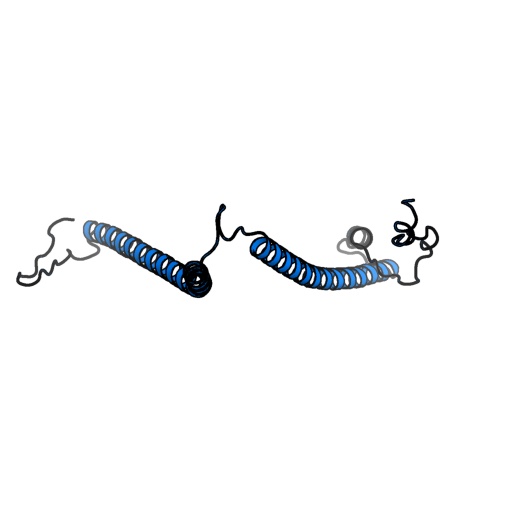 A 1 103 ? -31.415 14.470 -10.956 1.00 81.50 103 GLY A CA 1
ATOM 810 C C . GLY A 1 103 ? -31.630 15.746 -10.121 1.00 81.50 103 GLY A C 1
ATOM 811 O O . GLY A 1 103 ? -31.117 15.894 -9.011 1.00 81.50 103 GLY A O 1
ATOM 812 N N . GLY A 1 104 ? -32.402 16.688 -10.675 1.00 84.75 104 GLY A N 1
ATOM 813 C CA . GLY A 1 104 ? -32.755 17.961 -10.031 1.00 84.75 104 GLY A CA 1
ATOM 814 C C . GLY A 1 104 ? -31.663 19.044 -10.071 1.00 84.75 104 GLY A C 1
ATOM 815 O O . GLY A 1 104 ? -30.575 18.845 -10.608 1.00 84.75 104 GLY A O 1
ATOM 816 N N . VAL A 1 105 ? -31.968 20.216 -9.501 1.00 85.88 105 VAL A N 1
ATOM 817 C CA . VAL A 1 105 ? -31.036 21.355 -9.395 1.00 85.88 105 VAL A CA 1
ATOM 818 C C . VAL A 1 105 ? -30.219 21.235 -8.103 1.00 85.88 105 VAL A C 1
ATOM 820 O O . VAL A 1 105 ? -30.759 20.920 -7.036 1.00 85.88 105 VAL A O 1
ATOM 823 N N . LEU A 1 106 ? -28.906 21.465 -8.197 1.00 85.75 106 LEU A N 1
ATOM 824 C CA . LEU A 1 106 ? -28.010 21.571 -7.045 1.00 85.75 106 LEU A CA 1
ATOM 825 C C . LEU A 1 106 ? -28.085 22.997 -6.492 1.00 85.75 106 LEU A C 1
ATOM 827 O O . LEU A 1 106 ? -27.753 23.951 -7.195 1.00 85.75 106 LEU A O 1
ATOM 831 N N . THR A 1 107 ? -28.513 23.154 -5.240 1.00 89.62 107 THR A N 1
ATOM 832 C CA . THR A 1 107 ? -28.567 24.489 -4.623 1.00 89.62 107 THR A CA 1
ATOM 833 C C . THR A 1 107 ? -27.178 24.945 -4.172 1.00 89.62 107 THR A C 1
ATOM 835 O O . THR A 1 107 ? -26.303 24.135 -3.862 1.00 89.62 107 THR A O 1
ATOM 838 N N . VAL A 1 108 ? -26.961 26.262 -4.074 1.00 88.81 108 VAL A N 1
ATOM 839 C CA . VAL A 1 108 ? -25.674 26.828 -3.616 1.00 88.81 108 VAL A CA 1
ATOM 840 C C . VAL A 1 108 ? -25.309 26.331 -2.211 1.00 88.81 108 VAL A C 1
ATOM 842 O O . VAL A 1 108 ? -24.143 26.045 -1.936 1.00 88.81 108 VAL A O 1
ATOM 845 N N . ALA A 1 109 ? -26.297 26.183 -1.323 1.00 90.62 109 ALA A N 1
ATOM 846 C CA . ALA A 1 109 ? -26.089 25.662 0.026 1.00 90.62 109 ALA A CA 1
ATOM 847 C C . ALA A 1 109 ? -25.653 24.185 0.021 1.00 90.62 109 ALA A C 1
ATOM 849 O O . ALA A 1 109 ? -24.734 23.818 0.756 1.00 90.62 109 ALA A O 1
ATOM 850 N N . GLU A 1 110 ? -26.270 23.350 -0.824 1.00 87.81 110 GLU A N 1
ATOM 851 C CA . GLU A 1 110 ? -25.857 21.955 -1.032 1.00 87.81 110 GLU A CA 1
ATOM 852 C C . GLU A 1 110 ? -24.426 21.884 -1.582 1.00 87.81 110 GLU A C 1
ATOM 854 O O . GLU A 1 110 ? -23.599 21.152 -1.039 1.00 87.81 110 GLU A O 1
ATOM 859 N N . GLY A 1 111 ? -24.094 22.713 -2.578 1.00 87.50 111 GLY A N 1
ATOM 860 C CA . GLY A 1 111 ? -22.746 22.792 -3.144 1.00 87.50 111 GLY A CA 1
ATOM 861 C C . GLY A 1 111 ? -21.679 23.138 -2.100 1.00 87.50 111 GLY A C 1
ATOM 862 O O . GLY A 1 111 ? -20.664 22.451 -2.002 1.00 87.50 111 GLY A O 1
ATOM 863 N N . ARG A 1 112 ? -21.931 24.142 -1.247 1.00 89.94 112 ARG A N 1
ATOM 864 C CA . ARG A 1 112 ? -21.012 24.521 -0.155 1.00 89.94 112 ARG A CA 1
ATOM 865 C C . ARG A 1 112 ? -20.806 23.389 0.853 1.00 89.94 112 ARG A C 1
ATOM 867 O O . ARG A 1 112 ? -19.677 23.147 1.276 1.00 89.94 112 ARG A O 1
ATOM 874 N N . LYS A 1 113 ? -21.872 22.666 1.216 1.00 89.25 113 LYS A N 1
ATOM 875 C CA . LYS A 1 113 ? -21.776 21.497 2.107 1.00 89.25 113 LYS A CA 1
ATOM 876 C C . LYS A 1 113 ? -20.945 20.377 1.484 1.00 89.25 113 LYS A C 1
ATOM 878 O O . LYS A 1 113 ? -20.116 19.794 2.175 1.00 89.25 113 LYS A O 1
ATOM 883 N N . MET A 1 114 ? -21.132 20.095 0.194 1.00 86.50 114 MET A N 1
ATOM 884 C CA . MET A 1 114 ? -20.363 19.064 -0.509 1.00 86.50 114 MET A CA 1
ATOM 885 C C . MET A 1 114 ? -18.867 19.391 -0.558 1.00 86.50 114 MET A C 1
ATOM 887 O O . MET A 1 114 ? -18.055 18.499 -0.332 1.00 86.50 114 MET A O 1
ATOM 891 N N . VAL A 1 115 ? -18.497 20.654 -0.803 1.00 88.25 115 VAL A N 1
ATOM 892 C CA . VAL A 1 115 ? -17.088 21.091 -0.772 1.00 88.25 115 VAL A CA 1
ATOM 893 C C . VAL A 1 115 ? -16.493 20.873 0.616 1.00 88.25 115 VAL A C 1
ATOM 895 O O . VAL A 1 115 ? -15.472 20.200 0.735 1.00 88.25 115 VAL A O 1
ATOM 898 N N . LYS A 1 116 ? -17.189 21.325 1.666 1.00 89.94 116 LYS A N 1
ATOM 899 C CA . LYS A 1 116 ? -16.745 21.128 3.050 1.00 89.94 116 LYS A CA 1
ATOM 900 C C . LYS A 1 116 ? -16.559 19.643 3.393 1.00 89.94 116 LYS A C 1
ATOM 902 O O . LYS A 1 116 ? -15.547 19.258 3.961 1.00 89.94 116 LYS A O 1
ATOM 907 N N . GLN A 1 117 ? -17.479 18.776 2.964 1.00 86.69 117 GLN A N 1
ATOM 908 C CA . GLN A 1 117 ? -17.341 17.325 3.146 1.00 86.69 117 GLN A CA 1
ATOM 909 C C . GLN A 1 117 ? -16.126 16.739 2.412 1.00 86.69 117 GLN A C 1
ATOM 911 O O . GLN A 1 117 ? -15.520 15.786 2.897 1.00 86.69 117 GLN A O 1
ATOM 916 N N . VAL A 1 118 ? -15.772 17.259 1.234 1.00 86.81 118 VAL A N 1
ATOM 917 C CA . VAL A 1 118 ? -14.569 16.824 0.506 1.00 86.81 118 VAL A CA 1
ATOM 918 C C . VAL A 1 118 ? -13.297 17.258 1.239 1.00 86.81 118 VAL A C 1
ATOM 920 O O . VAL A 1 118 ? -12.347 16.477 1.291 1.00 86.81 118 VAL A O 1
ATOM 923 N N . GLU A 1 119 ? -13.291 18.452 1.833 1.00 88.00 119 GLU A N 1
ATOM 924 C CA . GLU A 1 119 ? -12.183 18.969 2.650 1.00 88.00 119 GLU A CA 1
ATOM 925 C C . GLU A 1 119 ? -12.025 18.213 3.979 1.00 88.00 119 GLU A C 1
ATOM 927 O O . GLU A 1 119 ? -10.902 17.912 4.383 1.00 88.00 119 GLU A O 1
ATOM 932 N N . ASP A 1 120 ? -13.134 17.825 4.616 1.00 91.31 120 ASP A N 1
ATOM 933 C CA . ASP A 1 120 ? -13.136 17.108 5.898 1.00 91.31 120 ASP A CA 1
ATOM 934 C C . ASP A 1 120 ? -12.817 15.604 5.743 1.00 91.31 120 ASP A C 1
ATOM 936 O O . ASP A 1 120 ? -12.224 14.981 6.628 1.00 91.31 120 ASP A O 1
ATOM 940 N N . GLN A 1 121 ? -13.134 14.996 4.594 1.00 88.56 121 GLN A N 1
ATOM 941 C CA . GLN A 1 121 ? -12.867 13.579 4.299 1.00 88.56 121 GLN A CA 1
ATOM 942 C C . GLN A 1 121 ? -11.430 13.085 4.562 1.00 88.56 121 GLN A C 1
ATOM 944 O O . GLN A 1 121 ? -11.289 11.985 5.108 1.00 88.56 121 GLN A O 1
ATOM 949 N N . PRO A 1 122 ? -10.345 13.776 4.153 1.00 88.06 122 PRO A N 1
ATOM 950 C CA . PRO A 1 122 ? -8.985 13.345 4.481 1.00 88.06 122 PRO A CA 1
ATOM 951 C C . PRO A 1 122 ? -8.733 13.329 5.992 1.00 88.06 122 PRO A C 1
ATOM 953 O O . PRO A 1 122 ? -8.112 12.387 6.488 1.00 88.06 122 PRO A O 1
ATOM 956 N N . VAL A 1 123 ? -9.258 14.314 6.726 1.00 91.62 123 VAL A N 1
ATOM 957 C CA . VAL A 1 123 ? -9.123 14.406 8.185 1.00 91.62 123 VAL A CA 1
ATOM 958 C C . VAL A 1 123 ? -9.879 13.265 8.861 1.00 91.62 123 VAL A C 1
ATOM 960 O O . VAL A 1 123 ? -9.325 12.583 9.722 1.00 91.62 123 VAL A O 1
ATOM 963 N N . GLU A 1 124 ? -11.109 12.980 8.432 1.00 91.69 124 GLU A N 1
ATOM 964 C CA . GLU A 1 124 ? -11.878 11.842 8.943 1.00 91.69 124 GLU A CA 1
ATOM 965 C C . GLU A 1 124 ? -11.198 10.500 8.658 1.00 91.69 124 GLU A C 1
ATOM 967 O O . GLU A 1 124 ? -11.140 9.633 9.530 1.00 91.69 124 GLU A O 1
ATOM 972 N N . LYS A 1 125 ? -10.645 10.313 7.453 1.00 93.06 125 LYS A N 1
ATOM 973 C CA . LYS A 1 125 ? -9.891 9.096 7.114 1.00 93.06 125 LYS A CA 1
ATOM 974 C C . LYS A 1 125 ? -8.667 8.932 8.008 1.00 93.06 125 LYS A C 1
ATOM 976 O O . LYS A 1 125 ? -8.415 7.823 8.473 1.00 93.06 125 LYS A O 1
ATOM 981 N N . ALA A 1 126 ? -7.933 10.014 8.262 1.00 92.75 126 ALA A N 1
ATOM 982 C CA . ALA A 1 126 ? -6.789 9.993 9.165 1.00 92.75 126 ALA A CA 1
ATOM 983 C C . ALA A 1 126 ? -7.212 9.613 10.593 1.00 92.75 126 ALA A C 1
ATOM 985 O O . ALA A 1 126 ? -6.610 8.716 11.180 1.00 92.75 126 ALA A O 1
ATOM 986 N N . ARG A 1 127 ? -8.297 10.204 11.112 1.00 94.69 127 ARG A N 1
ATOM 987 C CA . ARG A 1 127 ? -8.855 9.855 12.431 1.00 94.69 127 ARG A CA 1
ATOM 988 C C . ARG A 1 127 ? -9.216 8.374 12.528 1.00 94.69 127 ARG A C 1
ATOM 990 O O . ARG A 1 127 ? -8.754 7.700 13.442 1.00 94.69 127 ARG A O 1
ATOM 997 N N . ARG A 1 128 ? -9.935 7.831 11.539 1.00 94.31 128 ARG A N 1
ATOM 998 C CA . ARG A 1 128 ? -10.298 6.401 11.504 1.00 94.31 128 ARG A CA 1
ATOM 999 C C . ARG A 1 128 ? -9.076 5.483 11.502 1.00 94.31 128 ARG A C 1
ATOM 1001 O O . ARG A 1 128 ? -9.101 4.426 12.124 1.00 94.31 128 ARG A O 1
ATOM 1008 N N . LEU A 1 129 ? -8.004 5.856 10.800 1.00 94.81 129 LEU A N 1
ATOM 1009 C CA . LEU A 1 129 ? -6.767 5.069 10.794 1.00 94.81 129 LEU A CA 1
ATOM 1010 C C . LEU A 1 129 ? -6.108 5.031 12.176 1.00 94.81 129 LEU A C 1
ATOM 1012 O O . LEU A 1 129 ? -5.665 3.961 12.596 1.00 94.81 129 LEU A O 1
ATOM 1016 N N . VAL A 1 130 ? -6.080 6.166 12.878 1.00 95.75 130 VAL A N 1
ATOM 1017 C CA . VAL A 1 130 ? -5.571 6.254 14.254 1.00 95.75 130 VAL A CA 1
ATOM 1018 C C . VAL A 1 130 ? -6.432 5.413 15.196 1.00 95.75 130 VAL A C 1
ATOM 1020 O O . VAL A 1 130 ? -5.901 4.562 15.898 1.00 95.75 130 VAL A O 1
ATOM 1023 N N . GLU A 1 131 ? -7.758 5.539 15.127 1.00 95.81 131 GLU A N 1
ATOM 1024 C CA . GLU A 1 131 ? -8.684 4.747 15.949 1.00 95.81 131 GLU A CA 1
ATOM 1025 C C . GLU A 1 131 ? -8.498 3.235 15.751 1.00 95.81 131 GLU A C 1
ATOM 1027 O O . GLU A 1 131 ? -8.473 2.465 16.713 1.00 95.81 131 GLU A O 1
ATOM 1032 N N . VAL A 1 132 ? -8.324 2.788 14.503 1.00 96.50 132 VAL A N 1
ATOM 1033 C CA . VAL A 1 132 ? -8.057 1.376 14.196 1.00 96.50 132 VAL A CA 1
ATOM 1034 C C . VAL A 1 132 ? -6.709 0.928 14.764 1.00 96.50 132 VAL A C 1
ATOM 1036 O O . VAL A 1 132 ? -6.599 -0.204 15.247 1.00 96.50 132 VAL A O 1
ATOM 1039 N N . ALA A 1 133 ? -5.680 1.776 14.708 1.00 95.62 133 ALA A N 1
ATOM 1040 C CA . ALA A 1 133 ? -4.374 1.478 15.289 1.00 95.62 133 ALA A CA 1
ATOM 1041 C C . ALA A 1 133 ? -4.452 1.372 16.822 1.00 95.62 133 ALA A C 1
ATOM 1043 O O . ALA A 1 133 ? -3.982 0.382 17.388 1.00 95.62 133 ALA A O 1
ATOM 1044 N N . ASP A 1 134 ? -5.136 2.309 17.475 1.00 95.38 134 ASP A N 1
ATOM 1045 C CA . ASP A 1 134 ? -5.344 2.312 18.923 1.00 95.38 134 ASP A CA 1
ATOM 1046 C C . ASP A 1 134 ? -6.139 1.092 19.383 1.00 95.38 134 ASP A C 1
ATOM 1048 O O . ASP A 1 134 ? -5.798 0.447 20.378 1.00 95.38 134 ASP A O 1
ATOM 1052 N N . LEU A 1 135 ? -7.181 0.715 18.640 1.00 96.19 135 LEU A N 1
ATOM 1053 C CA . LEU A 1 135 ? -7.968 -0.474 18.945 1.00 96.19 135 LEU A CA 1
ATOM 1054 C C . LEU A 1 135 ? -7.125 -1.749 18.826 1.00 96.19 135 LEU A C 1
ATOM 1056 O O . LEU A 1 135 ? -7.212 -2.632 19.684 1.00 96.19 135 LEU A O 1
ATOM 1060 N N . LYS A 1 136 ? -6.279 -1.846 17.793 1.00 95.75 136 LYS A N 1
ATOM 1061 C CA . LYS A 1 136 ? -5.338 -2.965 17.638 1.00 95.75 136 LYS A CA 1
ATOM 1062 C C . LYS A 1 136 ? -4.367 -3.040 18.810 1.00 95.75 136 LYS A C 1
ATOM 1064 O O . LYS A 1 136 ? -4.172 -4.131 19.341 1.00 95.75 136 LYS A O 1
ATOM 1069 N N . LEU A 1 137 ? -3.824 -1.903 19.239 1.00 94.31 137 LEU A N 1
ATOM 1070 C CA . LEU A 1 137 ? -2.908 -1.822 20.373 1.00 94.31 137 LEU A CA 1
ATOM 1071 C C . LEU A 1 137 ? -3.591 -2.225 21.693 1.00 94.31 137 LEU A C 1
ATOM 1073 O O . LEU A 1 137 ? -3.076 -3.037 22.460 1.00 94.31 137 LEU A O 1
ATOM 1077 N N . ARG A 1 138 ? -4.812 -1.744 21.944 1.00 94.88 138 ARG A N 1
ATOM 1078 C CA . ARG A 1 138 ? -5.610 -2.164 23.110 1.00 94.88 138 ARG A CA 1
ATOM 1079 C C . ARG A 1 138 ? -5.878 -3.669 23.101 1.00 94.88 138 ARG A C 1
ATOM 1081 O O . ARG A 1 138 ? -5.779 -4.328 24.137 1.00 94.88 138 ARG A O 1
ATOM 1088 N N . ASN A 1 139 ? -6.188 -4.231 21.936 1.00 95.06 139 ASN A N 1
ATOM 1089 C CA . ASN A 1 139 ? -6.427 -5.663 21.789 1.00 95.06 139 ASN A CA 1
ATOM 1090 C C . ASN A 1 139 ? -5.148 -6.492 21.971 1.00 95.06 139 ASN A C 1
ATOM 1092 O O . ASN A 1 139 ? -5.212 -7.568 22.571 1.00 95.06 139 ASN A O 1
ATOM 1096 N N . SER A 1 140 ? -3.987 -6.008 21.517 1.00 94.94 140 SER A N 1
ATOM 1097 C CA . SER A 1 140 ? -2.712 -6.684 21.773 1.00 94.94 140 SER A CA 1
ATOM 1098 C C . SER A 1 140 ? -2.366 -6.674 23.259 1.00 94.94 140 SER A C 1
ATOM 1100 O O . SER A 1 140 ? -2.041 -7.734 23.789 1.00 94.94 140 SER A O 1
ATOM 1102 N N . TYR A 1 141 ? -2.553 -5.549 23.963 1.00 94.44 141 TYR A N 1
ATOM 1103 C CA . TYR A 1 141 ? -2.366 -5.492 25.416 1.00 94.44 141 TYR A CA 1
ATOM 1104 C C . TYR A 1 141 ? -3.246 -6.502 26.145 1.00 94.44 141 TYR A C 1
ATOM 1106 O O . TYR A 1 141 ? -2.735 -7.289 26.938 1.00 94.44 141 TYR A O 1
ATOM 1114 N N . LYS A 1 142 ? -4.549 -6.554 25.838 1.00 95.50 142 LYS A N 1
ATOM 1115 C CA . LYS A 1 142 ? -5.458 -7.548 26.435 1.00 95.50 142 LYS A CA 1
ATOM 1116 C C . LYS A 1 142 ? -4.948 -8.975 26.235 1.00 95.50 142 LYS A C 1
ATOM 1118 O O . LYS A 1 142 ? -4.939 -9.754 27.184 1.00 95.50 142 LYS A O 1
ATOM 1123 N N . ARG A 1 143 ? -4.486 -9.315 25.026 1.00 94.88 143 ARG A N 1
ATOM 1124 C CA . ARG A 1 143 ? -3.929 -10.644 24.723 1.00 94.88 143 ARG A CA 1
ATOM 1125 C C . ARG A 1 143 ? -2.647 -10.927 25.504 1.00 94.88 143 ARG A C 1
ATOM 1127 O O . ARG A 1 143 ? -2.509 -12.029 26.028 1.00 94.88 143 ARG A O 1
ATOM 1134 N N . TRP A 1 144 ? -1.736 -9.962 25.602 1.00 95.44 144 TRP A N 1
ATOM 1135 C CA . TRP A 1 144 ? -0.479 -10.119 26.337 1.00 95.44 144 TRP A CA 1
ATOM 1136 C C . TRP A 1 144 ? -0.709 -10.259 27.838 1.00 95.44 144 TRP A C 1
ATOM 1138 O O . TRP A 1 144 ? -0.218 -11.216 28.430 1.00 95.44 144 TRP A O 1
ATOM 1148 N N . PHE A 1 145 ? -1.517 -9.382 28.440 1.00 94.56 145 PHE A N 1
ATOM 1149 C CA . PHE A 1 145 ? -1.870 -9.480 29.857 1.00 94.56 145 PHE A CA 1
ATOM 1150 C C . PHE A 1 145 ? -2.599 -10.784 30.166 1.00 94.56 145 PHE A C 1
ATOM 1152 O O . PHE A 1 145 ? -2.290 -11.439 31.158 1.00 94.56 145 PHE A O 1
ATOM 1159 N N . PHE A 1 146 ? -3.521 -11.212 29.300 1.00 93.94 146 PHE A N 1
ATOM 1160 C CA . PHE A 1 146 ? -4.213 -12.484 29.475 1.00 93.94 146 PHE A CA 1
ATOM 1161 C C . PHE A 1 146 ? -3.260 -13.683 29.368 1.00 93.94 146 PHE A C 1
ATOM 1163 O O . PHE A 1 146 ? -3.318 -14.594 30.195 1.00 93.94 146 PHE A O 1
ATOM 1170 N N . GLY A 1 147 ? -2.350 -13.677 28.389 1.00 94.75 147 GLY A N 1
ATOM 1171 C CA . GLY A 1 147 ? -1.322 -14.707 28.233 1.00 94.75 147 GLY A CA 1
ATOM 1172 C C . GLY A 1 147 ? -0.393 -14.787 29.445 1.00 94.75 147 GLY A C 1
ATOM 1173 O O . GLY A 1 147 ? -0.215 -15.865 30.013 1.00 94.75 147 GLY A O 1
ATOM 1174 N N . ALA A 1 148 ? 0.114 -13.641 29.901 1.00 92.88 148 ALA A N 1
ATOM 1175 C CA . ALA A 1 148 ? 0.949 -13.541 31.094 1.00 92.88 148 ALA A CA 1
ATOM 1176 C C . ALA A 1 148 ? 0.205 -14.011 32.354 1.00 92.88 148 ALA A C 1
ATOM 1178 O O . ALA A 1 148 ? 0.747 -14.783 33.143 1.00 92.88 148 ALA A O 1
ATOM 1179 N N . ALA A 1 149 ? -1.065 -13.629 32.520 1.00 90.50 149 ALA A N 1
ATOM 1180 C CA . ALA A 1 149 ? -1.891 -14.086 33.633 1.00 90.50 149 ALA A CA 1
ATOM 1181 C C . ALA A 1 149 ? -2.108 -15.608 33.607 1.00 90.50 149 ALA A C 1
ATOM 1183 O O . ALA A 1 149 ? -2.086 -16.245 34.661 1.00 90.50 149 ALA A O 1
ATOM 1184 N N . LYS A 1 150 ? -2.288 -16.208 32.423 1.00 92.38 150 LYS A N 1
ATOM 1185 C CA . LYS A 1 150 ? -2.436 -17.663 32.267 1.00 92.38 150 LYS A CA 1
ATOM 1186 C C . LYS A 1 150 ? -1.159 -18.406 32.668 1.00 92.38 150 LYS A C 1
ATOM 1188 O O . LYS A 1 150 ? -1.244 -19.389 33.401 1.00 92.38 150 LYS A O 1
ATOM 1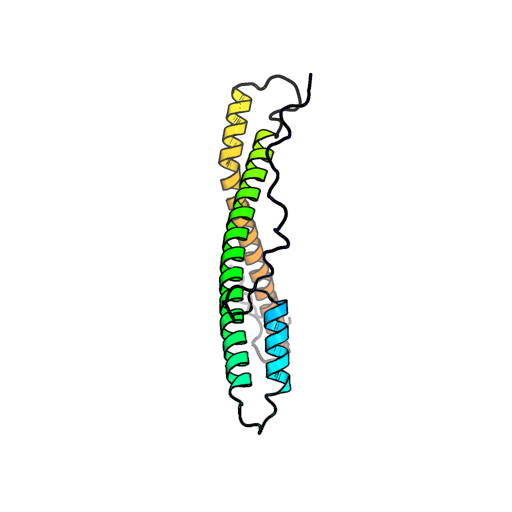193 N N . GLU A 1 151 ? 0.007 -17.930 32.238 1.00 92.81 151 GLU A N 1
ATOM 1194 C CA . GLU A 1 151 ? 1.297 -18.505 32.647 1.00 92.81 151 GLU A CA 1
ATOM 1195 C C . GLU A 1 151 ? 1.555 -18.322 34.148 1.00 92.81 151 GLU A C 1
ATOM 1197 O O . GLU A 1 151 ? 1.914 -19.282 34.831 1.00 92.81 151 GLU A O 1
ATOM 1202 N N . ALA A 1 152 ? 1.253 -17.146 34.705 1.00 89.19 152 ALA A N 1
ATOM 1203 C CA . ALA A 1 152 ? 1.362 -16.902 36.141 1.00 89.19 152 ALA A CA 1
ATOM 1204 C C . ALA A 1 152 ? 0.489 -17.868 36.962 1.00 89.19 152 ALA A C 1
ATOM 1206 O O . ALA A 1 152 ? 0.951 -18.403 37.968 1.00 89.19 152 ALA A O 1
ATOM 1207 N N . ARG A 1 153 ? -0.748 -18.160 36.525 1.00 86.31 153 ARG A N 1
ATOM 1208 C CA . ARG A 1 153 ? -1.596 -19.184 37.169 1.00 86.31 153 ARG A CA 1
ATOM 1209 C C . ARG A 1 153 ? -0.933 -20.560 37.141 1.00 86.31 153 ARG A C 1
ATOM 1211 O O . ARG A 1 153 ? -0.846 -21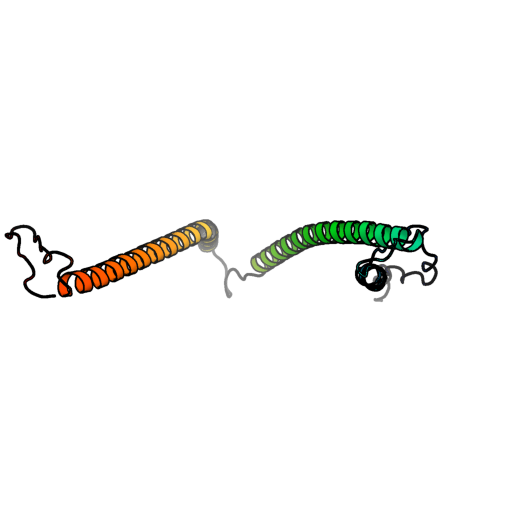.199 38.185 1.00 86.31 153 ARG A O 1
ATOM 1218 N N . LYS A 1 154 ? -0.397 -20.989 35.990 1.00 89.19 154 LYS A N 1
ATOM 1219 C CA . LYS A 1 154 ? 0.327 -22.270 35.885 1.00 89.19 154 LYS A CA 1
ATOM 1220 C C . LYS A 1 154 ? 1.509 -22.338 36.852 1.00 89.19 154 LYS A C 1
ATOM 1222 O O . LYS A 1 154 ? 1.727 -23.377 37.467 1.00 89.19 154 LYS A O 1
ATOM 1227 N N . TRP A 1 155 ? 2.283 -21.261 36.981 1.00 90.19 155 TRP A N 1
ATOM 1228 C CA . TRP A 1 155 ? 3.436 -21.223 37.886 1.00 90.19 155 TRP A CA 1
ATOM 1229 C C . TRP A 1 155 ? 3.028 -21.290 39.357 1.00 90.19 155 TRP A C 1
ATOM 1231 O O . TRP A 1 155 ? 3.679 -22.001 40.119 1.00 90.19 155 TRP A O 1
ATOM 1241 N N . ARG A 1 156 ? 1.925 -20.638 39.741 1.00 86.62 156 ARG A N 1
ATOM 1242 C CA . ARG A 1 156 ? 1.363 -20.738 41.097 1.00 86.62 156 ARG A CA 1
ATOM 1243 C C . ARG A 1 156 ? 0.863 -22.144 41.414 1.00 86.62 156 ARG A C 1
ATOM 1245 O O . ARG A 1 156 ? 1.192 -22.667 42.470 1.00 86.62 156 ARG A O 1
ATOM 1252 N N . CYS A 1 157 ? 0.164 -22.800 40.483 1.00 83.38 157 CYS A N 1
ATOM 1253 C CA . CYS A 1 157 ? -0.240 -24.204 40.650 1.00 83.38 157 CYS A CA 1
ATOM 1254 C C . CYS A 1 157 ? 0.963 -25.147 40.812 1.00 83.38 157 CYS A C 1
ATOM 1256 O O . CYS A 1 157 ? 0.868 -26.147 41.512 1.00 83.38 157 CYS A O 1
ATOM 1258 N N . LYS A 1 158 ? 2.102 -24.825 40.184 1.00 87.75 158 LYS A N 1
ATOM 1259 C CA . LYS A 1 158 ? 3.365 -25.571 40.315 1.00 87.75 158 LYS A CA 1
ATOM 1260 C C . LYS A 1 158 ? 4.200 -25.168 41.542 1.00 87.75 158 LYS A C 1
ATOM 1262 O O . LYS A 1 158 ? 5.321 -25.646 41.669 1.00 87.75 158 LYS A O 1
ATOM 1267 N N . GLY A 1 159 ? 3.716 -24.255 42.388 1.00 85.56 159 GLY A N 1
ATOM 1268 C CA . GLY A 1 159 ? 4.435 -23.768 43.573 1.00 85.56 159 GLY A CA 1
ATOM 1269 C C . GLY A 1 159 ? 5.643 -22.870 43.281 1.00 85.56 159 GLY A C 1
ATOM 1270 O O . GLY A 1 159 ? 6.385 -22.535 44.195 1.00 85.56 159 GLY A O 1
ATOM 1271 N N . LYS A 1 160 ? 5.854 -22.449 42.025 1.00 88.00 160 LYS A N 1
ATOM 1272 C CA . LYS A 1 160 ? 6.984 -21.583 41.633 1.00 88.00 160 LYS A CA 1
ATOM 1273 C C . LYS A 1 160 ? 6.753 -20.101 41.939 1.00 88.00 160 LYS A C 1
ATOM 1275 O O . LYS A 1 160 ? 7.673 -19.303 41.810 1.00 88.00 160 LYS A O 1
ATOM 1280 N N . LEU A 1 161 ? 5.520 -19.719 42.263 1.00 84.56 161 LEU A N 1
ATOM 1281 C CA . LEU A 1 161 ? 5.120 -18.332 42.487 1.00 84.56 161 LEU A CA 1
ATOM 1282 C C . LEU A 1 161 ? 4.106 -18.275 43.636 1.00 84.56 161 LEU A C 1
ATOM 1284 O O . LEU A 1 161 ? 3.281 -19.182 43.766 1.00 84.56 161 LEU A O 1
ATOM 1288 N N . SER A 1 162 ? 4.163 -17.226 44.459 1.00 81.88 162 SER A N 1
ATOM 1289 C CA . SER A 1 162 ? 3.273 -17.059 45.614 1.00 81.88 162 SER A CA 1
ATOM 1290 C C . SER A 1 162 ? 1.798 -16.870 45.200 1.00 81.88 162 SER A C 1
ATOM 1292 O O . SER A 1 162 ? 1.512 -16.436 44.072 1.00 81.88 162 SER A O 1
ATOM 1294 N N . PRO A 1 163 ? 0.833 -17.197 46.087 1.00 82.25 163 PRO A N 1
ATOM 1295 C CA . PRO A 1 163 ? -0.590 -16.945 45.845 1.00 82.25 163 PRO A CA 1
ATOM 1296 C C . PRO A 1 163 ? -0.851 -15.477 45.476 1.00 82.25 163 PRO A C 1
ATOM 1298 O O . PRO A 1 163 ? -0.196 -14.584 46.010 1.00 82.25 163 PRO A O 1
ATOM 1301 N N . ALA A 1 164 ? -1.791 -15.194 44.561 1.00 82.56 164 ALA A N 1
ATOM 1302 C CA . ALA A 1 164 ? -2.064 -13.791 44.220 1.00 82.56 164 ALA A CA 1
ATOM 1303 C C . ALA A 1 164 ? -2.750 -13.086 45.381 1.00 82.56 164 ALA A C 1
ATOM 1305 O O . ALA A 1 164 ? -3.750 -13.575 45.903 1.00 82.56 164 ALA A O 1
ATOM 1306 N N . ALA A 1 165 ? -2.253 -11.898 45.694 1.00 84.81 165 ALA A N 1
ATOM 1307 C CA . ALA A 1 165 ? -2.941 -10.929 46.520 1.00 84.81 165 ALA A CA 1
ATOM 1308 C C . ALA A 1 165 ? -3.965 -10.152 45.685 1.00 84.81 165 ALA A C 1
ATOM 1310 O O . ALA A 1 165 ? -3.659 -9.684 44.585 1.00 84.81 165 ALA A O 1
ATOM 1311 N N . VAL A 1 166 ? -5.178 -10.019 46.210 1.00 82.50 166 VAL A N 1
ATOM 1312 C CA . VAL A 1 166 ? -6.226 -9.151 45.678 1.00 82.50 166 VAL A CA 1
ATOM 1313 C C . VAL A 1 166 ? -6.340 -7.954 46.610 1.00 82.50 166 VAL A C 1
ATOM 1315 O O . VAL A 1 166 ? -6.689 -8.103 47.782 1.00 82.50 166 VAL A O 1
ATOM 1318 N N . PHE A 1 167 ? -6.049 -6.776 46.066 1.00 82.44 167 PHE A N 1
ATOM 1319 C CA . PHE A 1 167 ? -6.239 -5.493 46.731 1.00 82.44 167 PHE A CA 1
ATOM 1320 C C . PHE A 1 167 ? -7.508 -4.852 46.162 1.00 82.44 167 PHE A C 1
ATOM 1322 O O . PHE A 1 167 ? -7.536 -4.452 44.999 1.00 82.44 167 PHE A O 1
ATOM 1329 N N . GLU A 1 168 ? -8.574 -4.799 46.959 1.00 82.56 168 GLU A N 1
ATOM 1330 C CA . GLU A 1 168 ? -9.793 -4.046 46.641 1.00 82.56 168 GLU A CA 1
ATOM 1331 C C . GLU A 1 168 ? -9.803 -2.752 47.453 1.00 82.56 168 GLU A C 1
ATOM 1333 O O . GLU A 1 168 ? -9.491 -2.764 48.643 1.00 82.56 168 GLU A O 1
ATOM 1338 N N . ALA A 1 169 ? -10.165 -1.632 46.822 1.00 78.06 169 ALA A N 1
ATOM 1339 C CA . ALA A 1 169 ? -10.250 -0.348 47.510 1.00 78.06 169 ALA A CA 1
ATOM 1340 C C . ALA A 1 169 ? -11.249 -0.435 48.680 1.00 78.06 169 ALA A C 1
ATOM 1342 O O . ALA A 1 169 ? -12.410 -0.790 48.482 1.00 78.06 169 ALA A O 1
ATOM 1343 N N . GLY A 1 170 ? -10.779 -0.136 49.895 1.00 78.50 170 GLY A N 1
ATOM 1344 C CA . GLY A 1 170 ? -11.584 -0.190 51.119 1.00 78.50 170 GLY A CA 1
ATOM 1345 C C . GLY A 1 170 ? -11.711 -1.573 51.771 1.00 78.50 170 GLY A C 1
ATOM 1346 O O . GLY A 1 170 ? -12.488 -1.714 52.710 1.00 78.50 170 GLY A O 1
ATOM 1347 N N . LYS A 1 171 ? -10.973 -2.593 51.311 1.00 76.44 171 LYS A N 1
ATOM 1348 C CA . LYS A 1 171 ? -10.918 -3.915 51.958 1.00 76.44 171 LYS A CA 1
ATOM 1349 C C . LYS A 1 171 ? -9.484 -4.331 52.259 1.00 76.44 171 LYS A C 1
ATOM 1351 O O . LYS A 1 171 ? -8.545 -3.912 51.585 1.00 76.44 171 LYS A O 1
ATOM 1356 N N . GLU A 1 172 ? -9.331 -5.199 53.252 1.00 79.69 172 GLU A N 1
ATOM 1357 C CA . GLU A 1 172 ? -8.042 -5.803 53.573 1.00 79.69 172 GLU A CA 1
ATOM 1358 C C . GLU A 1 172 ? -7.524 -6.673 52.420 1.00 79.69 172 GLU A C 1
ATOM 1360 O O . GLU A 1 172 ? -8.286 -7.295 51.668 1.00 79.69 172 GLU A O 1
ATOM 1365 N N . CYS A 1 173 ? -6.198 -6.704 52.284 1.00 82.25 173 CYS A N 1
ATOM 1366 C CA . CYS A 1 173 ? -5.521 -7.532 51.297 1.00 82.25 173 CYS A CA 1
ATOM 1367 C C . CYS A 1 173 ? -5.853 -9.006 51.536 1.00 82.25 173 CYS A C 1
ATOM 1369 O O . CYS A 1 173 ? -5.628 -9.541 52.621 1.00 82.25 173 CYS A O 1
ATOM 1371 N N . ARG A 1 174 ? -6.355 -9.682 50.501 1.00 81.88 174 ARG A N 1
ATOM 1372 C CA . ARG A 1 174 ? -6.743 -11.092 50.581 1.00 81.88 174 ARG A CA 1
ATOM 1373 C C . ARG A 1 174 ? -5.974 -11.934 49.575 1.00 81.88 174 ARG A C 1
ATOM 1375 O O . ARG A 1 174 ? -5.940 -11.622 48.387 1.00 81.88 174 ARG A O 1
ATOM 1382 N N . LEU A 1 175 ? -5.365 -13.021 50.050 1.00 81.56 175 LEU A N 1
ATOM 1383 C CA . LEU A 1 175 ? -4.672 -13.989 49.200 1.00 81.56 175 LEU A CA 1
ATOM 1384 C C . LEU A 1 175 ? -5.675 -14.981 48.597 1.00 81.56 175 LEU A C 1
ATOM 1386 O O . LEU A 1 175 ? -6.479 -15.591 49.304 1.00 81.56 175 LEU A O 1
ATOM 1390 N N . LEU A 1 176 ? -5.604 -15.184 47.284 1.00 76.12 176 LEU A N 1
ATOM 1391 C CA . LEU A 1 176 ? -6.365 -16.211 46.578 1.00 76.12 176 LEU A CA 1
ATOM 1392 C C . LEU A 1 176 ? -5.842 -17.598 46.966 1.00 76.12 176 LEU A C 1
ATOM 1394 O O . LEU A 1 176 ? -4.781 -18.021 46.510 1.00 76.12 176 LEU A O 1
ATOM 1398 N N . LYS A 1 177 ? -6.606 -18.314 47.802 1.00 64.62 177 LYS A N 1
ATOM 1399 C CA . LYS A 1 177 ? -6.275 -19.673 48.274 1.00 64.62 177 LYS A CA 1
ATOM 1400 C C . LYS A 1 177 ? -6.224 -20.715 47.144 1.00 64.62 177 LYS A C 1
ATOM 1402 O O . LYS A 1 177 ? -5.524 -21.712 47.282 1.00 64.62 177 LYS A O 1
ATOM 1407 N N . ARG A 1 178 ? -6.952 -20.500 46.040 1.00 60.72 178 ARG A N 1
ATOM 1408 C CA . ARG A 1 178 ? -6.956 -21.339 44.825 1.00 60.72 178 ARG A CA 1
ATOM 1409 C C . ARG A 1 178 ? -7.177 -20.469 43.578 1.00 60.72 178 ARG A C 1
ATOM 1411 O O . ARG A 1 178 ? -7.834 -19.434 43.676 1.00 60.72 178 ARG A O 1
ATOM 1418 N N . PHE A 1 179 ? -6.614 -20.893 42.443 1.00 59.09 179 PHE A N 1
ATOM 1419 C CA . PHE A 1 179 ? -6.839 -20.321 41.105 1.00 59.09 179 PHE A CA 1
ATOM 1420 C C . PHE A 1 179 ? -7.697 -21.231 40.247 1.00 59.09 179 PHE A C 1
ATOM 1422 O O . PHE A 1 179 ? -7.610 -22.460 40.463 1.00 59.09 179 PHE A O 1
#

Secondary structure (DSSP, 8-state):
---SSS-S--PPPP-TTTTS--S--S--SHHHHHHHHHHHHHH--TTPPPPHHHHHHHHHHHHHHHHHHHHHHHHHHHHHHHHHHHHHHHHHHHHHT--SSSSSPPPHHHHHHHHHHHHHHHHHHHHHHHHHHHHHHHHHHHHHHHHHHHHHHHHHHTTSSPPPEE--TTS--EE-S--